Protein AF-E1SRW4-F1 (afdb_monomer)

pLDDT: mean 84.79, std 9.0, range [37.91, 91.38]

Nearest PDB structures (foldseek):
  6c12-assembly1_D  TM=9.499E-01  e=9.142E-06  Escherichia coli K-12
  6b58-assembly1_B  TM=9.598E-01  e=4.883E-05  Escherichia coli
  6b58-assembly2_D  TM=9.431E-01  e=4.558E-04  Escherichia coli
  2jr5-assembly1_A  TM=8.131E-01  e=3.905E-05  Vibrio cholerae
  2lm4-assembly1_A  TM=7.590E-01  e=7.034E-03  Saccharomyces cerevisiae S288C

Solvent-accessible surface area (backbone atoms only — not comparable to full-atom values): 5357 Å² total; per-residue (Å²): 133,84,80,76,78,48,74,67,59,52,53,51,45,52,52,50,49,56,64,39,65,59,100,46,68,72,56,30,68,57,46,43,62,41,47,77,72,43,48,88,76,45,52,74,67,52,46,52,35,50,59,52,53,63,72,54,58,72,70,59,51,52,26,40,76,71,66,75,40,83,57,93,47,66,66,46,37,54,49,51,52,50,50,56,63,71,69,57,132

Mean predicted aligned error: 5.45 Å

InterPro domains:
  IPR005631 Flavinator of succinate dehydrogenase [PF03937] (14-86)
  IPR036714 Flavinator of succinate dehydrogenase superfamily [G3DSA:1.10.150.250] (1-89)
  IPR036714 Flavinator of succinate dehydrogenase superfamily [SSF109910] (12-85)
  IPR050531 SdhE FAD assembly factor [PTHR39585] (11-88)

Structure (mmCIF, N/CA/C/O backbone):
data_AF-E1SRW4-F1
#
_entry.id   AF-E1SRW4-F1
#
loop_
_atom_site.group_PDB
_atom_site.id
_atom_site.type_symbol
_atom_site.label_atom_id
_atom_site.label_alt_id
_atom_site.label_comp_id
_atom_site.label_asym_id
_atom_site.label_entity_id
_atom_site.label_seq_id
_atom_site.pdbx_PDB_ins_code
_atom_site.Cartn_x
_atom_site.Cartn_y
_atom_site.Cartn_z
_atom_site.occupancy
_atom_site.B_iso_or_equiv
_atom_site.auth_seq_id
_atom_site.auth_comp_id
_atom_site.auth_asym_id
_atom_site.auth_atom_id
_atom_site.pdbx_PDB_model_num
ATOM 1 N N . MET A 1 1 ? -20.157 15.970 10.819 1.00 37.91 1 MET A N 1
ATOM 2 C CA . MET A 1 1 ? -20.056 14.522 11.099 1.00 37.91 1 MET A CA 1
ATOM 3 C C . MET A 1 1 ? -18.582 14.191 11.222 1.00 37.91 1 MET A C 1
ATOM 5 O O . MET A 1 1 ? -17.936 13.920 10.220 1.00 37.91 1 MET A O 1
ATOM 9 N N . GLU A 1 2 ? -18.037 14.298 12.429 1.00 49.09 2 GLU A N 1
ATOM 10 C CA . GLU A 1 2 ? -16.701 13.788 12.737 1.00 49.09 2 GLU A CA 1
ATOM 11 C C . GLU A 1 2 ? -16.834 12.271 12.862 1.00 49.09 2 GLU A C 1
ATOM 13 O O . GLU A 1 2 ? -17.415 11.768 13.821 1.00 49.09 2 GLU A O 1
ATOM 18 N N . ARG A 1 3 ? -16.393 11.528 11.841 1.00 61.56 3 ARG A N 1
ATOM 19 C CA . ARG A 1 3 ? -16.171 10.091 12.008 1.00 61.56 3 ARG A CA 1
ATOM 20 C C . ARG A 1 3 ? -15.001 9.973 12.977 1.00 61.56 3 ARG A C 1
ATOM 22 O O . ARG A 1 3 ? -13.866 10.233 12.595 1.00 61.56 3 ARG A O 1
ATOM 29 N N . THR A 1 4 ? -15.284 9.680 14.239 1.00 59.91 4 THR A N 1
ATOM 30 C CA . THR A 1 4 ? -14.248 9.335 15.209 1.00 59.91 4 THR A CA 1
ATOM 31 C C . THR A 1 4 ? -13.608 8.040 14.737 1.00 59.91 4 THR A C 1
ATOM 33 O O . THR A 1 4 ? -14.234 6.985 14.820 1.00 59.91 4 THR A O 1
ATOM 36 N N . MET A 1 5 ? -12.401 8.146 14.185 1.00 67.50 5 MET A N 1
ATOM 37 C CA . MET A 1 5 ? -11.564 6.998 13.858 1.00 67.50 5 MET A CA 1
ATOM 38 C C . MET A 1 5 ? -11.403 6.152 15.121 1.00 67.50 5 MET A C 1
ATOM 40 O O . MET A 1 5 ? -11.025 6.677 16.173 1.00 67.50 5 MET A O 1
ATOM 44 N N . THR A 1 6 ? -11.774 4.878 15.054 1.00 78.50 6 THR A N 1
ATOM 45 C CA . THR A 1 6 ? -11.671 3.976 16.202 1.00 78.50 6 T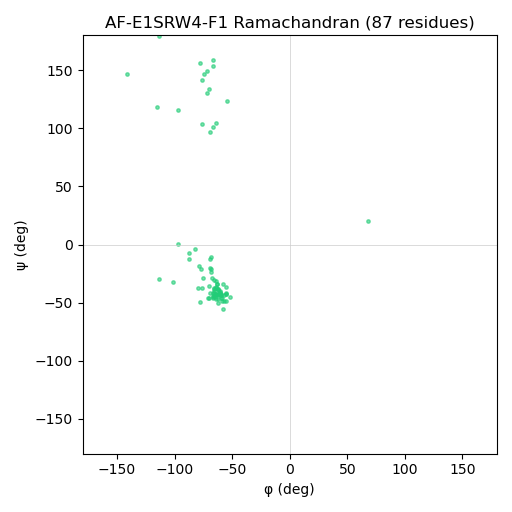HR A CA 1
ATOM 46 C C . THR A 1 6 ? -10.201 3.737 16.550 1.00 78.50 6 THR A C 1
ATOM 48 O O . THR A 1 6 ? -9.307 3.849 15.707 1.00 78.50 6 THR A O 1
ATOM 51 N N . THR A 1 7 ? -9.921 3.415 17.815 1.00 78.94 7 THR A N 1
ATOM 52 C CA . THR A 1 7 ? -8.551 3.125 18.269 1.00 78.94 7 THR A CA 1
ATOM 53 C C . THR A 1 7 ? -7.926 1.966 17.485 1.00 78.94 7 THR A C 1
ATOM 55 O O . THR A 1 7 ? -6.736 2.003 17.192 1.00 78.94 7 THR A O 1
ATOM 58 N N . GLU A 1 8 ? -8.726 0.973 17.086 1.00 79.88 8 GLU A N 1
ATOM 59 C CA . GLU A 1 8 ? -8.262 -0.175 16.298 1.00 79.88 8 GLU A CA 1
ATOM 60 C C . GLU A 1 8 ? -7.819 0.231 14.883 1.00 79.88 8 GLU A C 1
ATOM 62 O O . GLU A 1 8 ? -6.738 -0.161 14.444 1.00 79.88 8 GLU A O 1
ATOM 67 N N . GLU A 1 9 ? -8.589 1.077 14.192 1.00 81.62 9 GLU A N 1
ATOM 68 C CA . GLU A 1 9 ? -8.228 1.607 12.866 1.00 81.62 9 GLU A CA 1
ATOM 69 C C . GLU A 1 9 ? -6.920 2.407 12.904 1.00 81.62 9 GLU A C 1
ATOM 71 O O . GLU A 1 9 ? -6.081 2.285 12.009 1.00 81.62 9 GLU A O 1
ATOM 76 N N . PHE A 1 10 ? -6.716 3.196 13.963 1.00 83.50 10 PHE A N 1
ATOM 77 C CA . PHE A 1 10 ? -5.496 3.981 14.133 1.00 83.50 10 PHE A CA 1
ATOM 78 C C . PHE A 1 10 ? -4.251 3.094 14.294 1.00 83.50 10 PHE A C 1
ATOM 80 O O . PHE A 1 10 ? -3.217 3.363 13.678 1.00 83.50 10 PHE A O 1
ATOM 87 N N . GLU A 1 11 ? -4.342 2.017 15.081 1.00 86.75 11 GLU A N 1
ATOM 88 C CA . GLU A 1 11 ? -3.236 1.065 15.254 1.00 86.75 11 GLU A CA 1
ATOM 89 C C . GLU A 1 11 ? -2.920 0.307 13.956 1.00 86.75 11 GLU A C 1
ATOM 91 O O . GLU A 1 11 ? -1.746 0.115 13.621 1.00 86.75 11 GLU A O 1
ATOM 96 N N . VAL A 1 12 ? -3.943 -0.063 13.174 1.00 87.19 12 VAL A N 1
ATOM 97 C CA . VAL A 1 12 ? -3.754 -0.686 11.853 1.00 87.19 12 VAL A CA 1
ATOM 98 C C . VAL A 1 12 ? -3.029 0.265 10.904 1.00 87.19 12 VAL A C 1
ATOM 100 O O . VAL A 1 12 ? -2.002 -0.115 10.341 1.00 87.19 12 VAL A O 1
ATOM 103 N N . ILE A 1 13 ? -3.492 1.514 10.777 1.00 87.88 13 ILE A N 1
ATOM 104 C CA . ILE A 1 13 ? -2.824 2.536 9.957 1.00 87.88 13 ILE A CA 1
ATOM 105 C C . ILE A 1 13 ? -1.375 2.698 10.399 1.00 87.88 13 ILE A C 1
ATOM 107 O O . ILE A 1 13 ? -0.473 2.655 9.572 1.00 87.88 13 ILE A O 1
ATOM 111 N N . LYS A 1 14 ? -1.116 2.835 11.700 1.00 88.62 14 LYS A N 1
ATOM 112 C CA . LYS A 1 14 ? 0.240 3.021 12.226 1.00 88.62 14 LYS A CA 1
ATOM 113 C C . LYS A 1 14 ? 1.161 1.844 11.893 1.00 88.62 14 LYS A C 1
ATOM 115 O O . LYS A 1 14 ? 2.311 2.063 11.507 1.00 88.62 14 LYS A O 1
ATOM 120 N N . ARG A 1 15 ? 0.661 0.608 11.997 1.00 89.25 15 ARG A N 1
ATOM 121 C CA . ARG A 1 15 ? 1.391 -0.605 11.600 1.00 89.25 15 ARG A CA 1
ATOM 122 C C . ARG A 1 15 ? 1.676 -0.624 10.098 1.00 89.25 15 ARG A C 1
ATOM 124 O O . ARG A 1 15 ? 2.796 -0.942 9.710 1.00 89.25 15 ARG A O 1
ATOM 131 N N . LEU A 1 16 ? 0.699 -0.258 9.270 1.00 88.75 16 LEU A N 1
ATOM 132 C CA . LEU A 1 16 ? 0.857 -0.196 7.816 1.00 88.75 16 LEU A CA 1
ATOM 133 C C . LEU A 1 16 ? 1.831 0.904 7.401 1.00 88.75 16 LEU A C 1
ATOM 135 O O . LEU A 1 16 ? 2.740 0.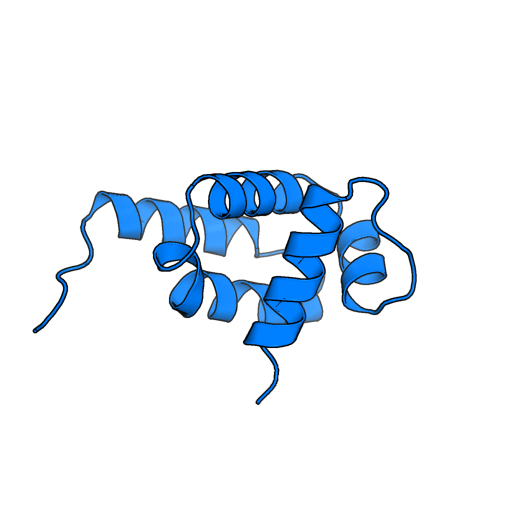627 6.631 1.00 88.75 16 LEU A O 1
ATOM 139 N N . LYS A 1 17 ? 1.724 2.109 7.973 1.00 87.06 17 LYS A N 1
ATOM 140 C CA . LYS A 1 17 ? 2.690 3.197 7.761 1.00 87.06 17 LYS A CA 1
ATOM 141 C C . LYS A 1 17 ? 4.105 2.747 8.107 1.00 87.06 17 LYS A C 1
ATOM 143 O O . LYS A 1 17 ? 5.030 3.026 7.359 1.00 87.06 17 LYS A O 1
ATOM 148 N N . TR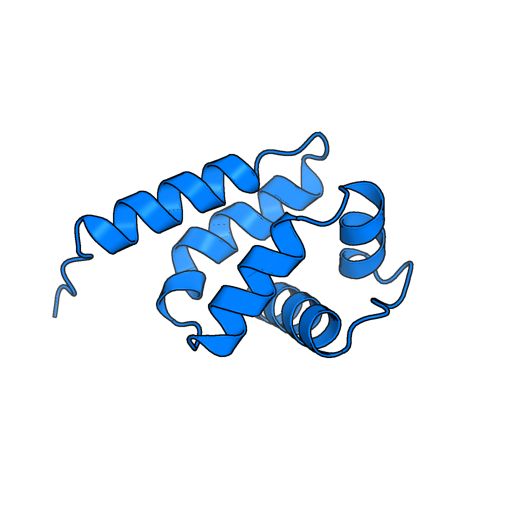P A 1 18 ? 4.283 2.016 9.209 1.00 87.94 18 TRP A N 1
ATOM 149 C CA . TRP A 1 18 ? 5.591 1.464 9.562 1.00 87.94 18 TRP A CA 1
ATOM 150 C C . TRP A 1 18 ? 6.074 0.403 8.562 1.00 87.94 18 TRP A C 1
ATOM 152 O O . TRP A 1 18 ? 7.239 0.430 8.191 1.00 87.94 18 TRP A O 1
ATOM 162 N N . ALA A 1 19 ? 5.189 -0.473 8.076 1.00 85.56 19 ALA A N 1
ATOM 163 C CA . ALA A 1 19 ? 5.504 -1.458 7.037 1.00 85.56 19 ALA A CA 1
ATOM 164 C C . ALA A 1 19 ? 5.779 -0.832 5.655 1.00 85.56 19 ALA A C 1
ATOM 166 O O . ALA A 1 19 ? 6.424 -1.454 4.814 1.00 85.56 19 ALA A O 1
ATOM 167 N N . CYS A 1 20 ? 5.303 0.393 5.419 1.00 84.69 20 CYS A N 1
ATOM 168 C CA . CYS A 1 20 ? 5.609 1.155 4.214 1.00 84.69 20 CYS A CA 1
ATOM 169 C C . CYS A 1 20 ? 7.007 1.773 4.252 1.00 84.69 20 CYS A C 1
ATOM 171 O O . CYS A 1 20 ? 7.509 2.054 3.180 1.00 84.69 20 CYS A O 1
ATOM 173 N N . ARG A 1 21 ? 7.628 1.957 5.433 1.00 81.94 21 ARG A N 1
ATOM 174 C CA . ARG A 1 21 ? 8.980 2.528 5.567 1.00 81.94 21 ARG A CA 1
ATOM 175 C C . ARG A 1 21 ? 10.018 1.552 5.029 1.00 81.94 21 ARG A C 1
ATOM 177 O O . ARG A 1 21 ? 10.443 0.638 5.741 1.00 81.94 21 ARG A O 1
ATOM 184 N N . ARG A 1 22 ? 10.414 1.757 3.783 1.00 79.31 22 ARG A N 1
ATOM 185 C CA . ARG A 1 22 ? 11.275 0.857 3.015 1.00 79.31 22 ARG A CA 1
ATOM 186 C C . ARG A 1 22 ? 12.620 1.515 2.718 1.00 79.31 22 ARG A C 1
ATOM 188 O O . ARG A 1 22 ? 12.900 2.637 3.134 1.00 79.31 22 ARG A O 1
ATOM 195 N N . GLY A 1 23 ? 13.505 0.789 2.034 1.00 77.12 23 GLY A N 1
ATOM 196 C CA . GLY A 1 23 ? 14.805 1.333 1.625 1.00 77.12 23 GLY A CA 1
ATOM 197 C C . GLY A 1 23 ? 14.713 2.408 0.532 1.00 77.12 23 GLY A C 1
ATOM 198 O O . GLY A 1 23 ? 15.704 3.091 0.275 1.00 77.12 23 GLY A O 1
ATOM 199 N N . MET A 1 24 ? 13.546 2.556 -0.110 1.00 82.75 24 MET A N 1
ATOM 200 C CA . MET A 1 24 ? 13.307 3.433 -1.260 1.00 82.75 24 MET A CA 1
ATOM 201 C C . MET A 1 24 ? 12.315 4.548 -0.920 1.00 82.75 24 MET A C 1
ATOM 203 O O . MET A 1 24 ? 11.145 4.288 -0.641 1.00 82.75 24 MET A O 1
ATOM 207 N N . LEU A 1 25 ? 12.774 5.800 -1.012 1.00 83.69 25 LEU A N 1
ATOM 208 C CA . LEU A 1 25 ? 11.984 6.981 -0.655 1.00 83.69 25 LEU A CA 1
ATOM 209 C C . LEU A 1 25 ? 10.778 7.180 -1.584 1.00 83.69 25 LEU A C 1
ATOM 211 O O . LEU A 1 25 ? 9.745 7.678 -1.144 1.00 83.69 25 LEU A O 1
ATOM 215 N N . GLU A 1 26 ? 10.872 6.771 -2.850 1.00 85.44 26 GLU A N 1
ATOM 216 C CA . GLU A 1 26 ? 9.747 6.844 -3.785 1.00 85.44 26 GLU A CA 1
ATOM 217 C C . GLU A 1 26 ? 8.539 6.019 -3.320 1.00 85.44 26 GLU A C 1
ATOM 219 O O . GLU A 1 26 ? 7.404 6.486 -3.419 1.00 85.44 26 GLU A O 1
ATOM 224 N N . LEU A 1 27 ? 8.769 4.819 -2.775 1.00 85.81 27 LEU A N 1
ATOM 225 C CA . LEU A 1 27 ? 7.696 3.962 -2.267 1.00 85.81 27 LEU A CA 1
ATOM 226 C C . LEU A 1 27 ? 7.069 4.558 -1.006 1.00 85.81 27 LEU A C 1
ATOM 228 O O . LEU A 1 27 ? 5.844 4.587 -0.897 1.00 85.81 27 LEU A O 1
ATOM 232 N N . ASP A 1 28 ? 7.892 5.089 -0.101 1.00 86.19 28 ASP A N 1
ATOM 233 C CA . ASP A 1 28 ? 7.428 5.754 1.119 1.00 86.19 28 ASP A CA 1
ATOM 234 C C . ASP A 1 28 ? 6.484 6.920 0.776 1.00 86.19 28 ASP A C 1
ATOM 236 O O . ASP A 1 28 ? 5.373 7.008 1.301 1.00 86.19 28 ASP A O 1
ATOM 240 N N . VAL A 1 29 ? 6.887 7.777 -0.170 1.00 85.50 29 VAL A N 1
ATOM 241 C CA . VAL A 1 29 ? 6.102 8.943 -0.611 1.00 85.50 29 VAL A CA 1
ATOM 242 C C . VAL A 1 29 ? 4.787 8.534 -1.275 1.00 85.50 29 VAL A C 1
ATOM 244 O O . VAL A 1 29 ? 3.797 9.259 -1.162 1.00 85.50 29 VAL A O 1
ATOM 247 N N . LEU A 1 30 ? 4.748 7.385 -1.953 1.00 86.00 30 LEU A N 1
ATOM 248 C CA . LEU A 1 30 ? 3.525 6.892 -2.579 1.00 86.00 30 LEU A CA 1
ATOM 249 C C . LEU A 1 30 ? 2.573 6.249 -1.562 1.00 86.00 30 LEU A C 1
ATOM 251 O O . LEU A 1 30 ? 1.383 6.566 -1.534 1.00 86.00 30 LEU A O 1
ATOM 255 N N . LEU A 1 31 ? 3.091 5.346 -0.732 1.00 88.06 31 LEU A N 1
ATOM 256 C CA . LEU A 1 31 ? 2.292 4.490 0.140 1.00 88.06 31 LEU A CA 1
ATOM 257 C C . LEU A 1 31 ? 1.830 5.210 1.411 1.00 88.06 31 LEU A C 1
ATOM 259 O O . LEU A 1 31 ? 0.699 5.000 1.847 1.00 88.06 31 LEU A O 1
ATOM 263 N N . GLU A 1 32 ? 2.659 6.074 2.002 1.00 86.81 32 GLU A N 1
ATOM 264 C CA . GLU A 1 32 ? 2.338 6.749 3.264 1.00 86.81 32 GLU A CA 1
ATOM 265 C C . GLU A 1 32 ? 1.040 7.586 3.203 1.00 86.81 32 GLU A C 1
ATOM 267 O O . GLU A 1 32 ? 0.124 7.315 3.993 1.00 86.81 32 GLU A O 1
ATOM 272 N N . PRO A 1 33 ? 0.882 8.549 2.270 1.00 86.81 33 PRO A N 1
ATOM 273 C CA . PRO A 1 33 ? -0.349 9.330 2.168 1.00 86.81 33 PRO A CA 1
ATOM 274 C C . PRO A 1 33 ? -1.537 8.479 1.708 1.00 86.81 33 PRO A C 1
ATOM 276 O O . PRO A 1 33 ? -2.677 8.766 2.089 1.00 86.81 33 PRO A O 1
ATOM 279 N N . PHE A 1 34 ? -1.289 7.422 0.927 1.00 88.62 34 PHE A N 1
ATOM 280 C CA . PHE A 1 34 ? -2.331 6.500 0.494 1.00 88.62 34 PHE A CA 1
ATOM 281 C C . PHE A 1 34 ? -2.947 5.757 1.684 1.00 88.62 34 PHE A C 1
ATOM 283 O O . PHE A 1 34 ? -4.172 5.723 1.827 1.00 88.62 34 PHE A O 1
ATOM 290 N N . VAL A 1 35 ? -2.116 5.223 2.582 1.00 89.19 35 VAL A N 1
ATOM 291 C CA . VAL A 1 35 ? -2.591 4.500 3.7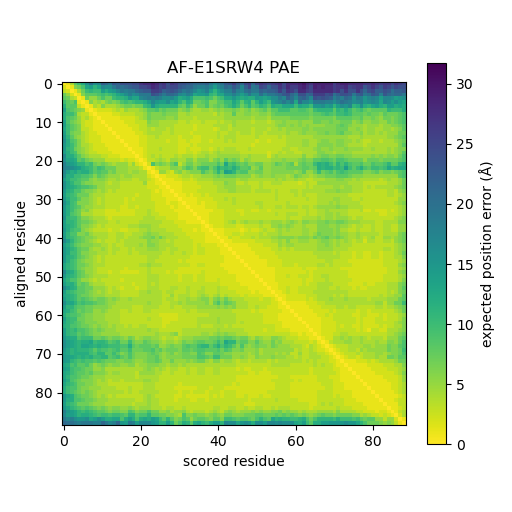67 1.00 89.19 35 VAL A CA 1
ATOM 292 C C . VAL A 1 35 ? -3.409 5.410 4.680 1.00 89.19 35 VAL A C 1
ATOM 294 O O . VAL A 1 35 ? -4.469 5.023 5.158 1.00 89.19 35 VAL A O 1
ATOM 297 N N . GLU A 1 36 ? -2.973 6.647 4.894 1.00 86.75 36 GLU A N 1
ATOM 298 C CA . GLU A 1 36 ? -3.684 7.565 5.789 1.00 86.75 36 GLU A CA 1
ATOM 299 C C . GLU A 1 36 ? -5.027 8.048 5.245 1.00 86.75 36 GLU A C 1
ATOM 301 O O . GLU A 1 36 ? -5.961 8.271 6.015 1.00 86.75 36 GLU A O 1
ATOM 306 N N . ARG A 1 37 ? -5.127 8.249 3.928 1.00 86.31 37 ARG A N 1
ATOM 307 C CA . ARG A 1 37 ? -6.290 8.904 3.313 1.00 86.31 37 ARG A CA 1
ATOM 308 C C . ARG A 1 37 ? -7.265 7.929 2.672 1.00 86.31 37 ARG A C 1
ATOM 310 O O . ARG A 1 37 ? -8.463 8.202 2.648 1.00 86.31 37 ARG A O 1
ATOM 317 N N . HIS A 1 38 ? -6.764 6.818 2.141 1.00 87.81 38 HIS A N 1
ATOM 318 C CA . HIS A 1 38 ? -7.542 5.914 1.299 1.00 87.81 38 HIS A CA 1
ATOM 319 C C . HIS A 1 38 ? -7.770 4.541 1.931 1.00 87.81 38 HIS A C 1
ATOM 321 O O . HIS A 1 38 ? -8.834 3.976 1.696 1.00 87.81 38 HIS A O 1
ATOM 327 N N . PHE A 1 39 ? -6.866 4.034 2.781 1.00 87.56 39 PHE A N 1
ATOM 328 C CA . PHE A 1 39 ? -6.961 2.668 3.327 1.00 87.56 39 PHE A CA 1
ATOM 329 C C . PHE A 1 39 ? -8.285 2.368 4.047 1.00 87.56 39 PHE A C 1
ATOM 331 O O . PHE A 1 39 ? -8.892 1.321 3.825 1.00 87.56 39 PHE A O 1
ATOM 338 N N . LEU A 1 40 ? -8.786 3.299 4.862 1.00 86.25 40 LEU A N 1
ATOM 339 C CA . LEU A 1 40 ? -10.066 3.124 5.567 1.00 86.25 40 LEU A CA 1
ATOM 340 C C . LEU A 1 40 ? -11.287 3.147 4.644 1.00 86.25 40 LEU A C 1
ATOM 342 O O . LEU A 1 40 ? -12.354 2.672 5.016 1.00 86.25 40 LEU A O 1
ATOM 346 N N . GLY A 1 41 ? -11.142 3.712 3.445 1.00 84.81 41 GLY A N 1
ATOM 347 C CA . GLY A 1 41 ? -12.174 3.694 2.413 1.00 84.81 41 GLY A CA 1
ATOM 348 C C . GLY A 1 41 ? -12.126 2.452 1.523 1.00 84.81 41 GLY A C 1
ATOM 349 O O . GLY A 1 41 ? -13.023 2.278 0.699 1.00 84.81 41 GLY A O 1
ATOM 350 N N . LEU A 1 42 ? -11.096 1.612 1.657 1.00 88.06 42 LEU A N 1
ATOM 351 C CA . LEU A 1 42 ? -10.961 0.382 0.886 1.00 88.06 42 LEU A CA 1
ATOM 352 C C . LEU A 1 42 ? -11.932 -0.689 1.388 1.00 88.06 42 LEU A C 1
ATOM 354 O O . LEU A 1 42 ? -12.217 -0.808 2.578 1.00 88.06 42 LEU A O 1
ATOM 358 N N . SER A 1 43 ? -12.409 -1.514 0.462 1.00 90.75 43 SER A N 1
ATOM 359 C CA . SER A 1 43 ? -13.152 -2.729 0.796 1.00 90.75 43 SER A CA 1
ATOM 360 C C . SER A 1 43 ? -12.255 -3.755 1.511 1.00 90.75 43 SER A C 1
ATOM 362 O O . SER A 1 43 ? -11.035 -3.731 1.335 1.00 90.75 43 SER A O 1
ATOM 364 N N . PRO A 1 44 ? -12.823 -4.719 2.258 1.00 89.00 44 PRO A N 1
ATOM 365 C CA . PRO A 1 44 ? -12.032 -5.748 2.939 1.00 89.00 44 PRO A CA 1
ATOM 366 C C . PRO A 1 44 ? -11.102 -6.537 2.003 1.00 89.00 44 PRO A C 1
ATOM 368 O O . PRO A 1 44 ? -9.974 -6.849 2.374 1.00 89.00 44 PRO A O 1
ATOM 371 N N . ALA A 1 45 ? -11.541 -6.813 0.769 1.00 89.56 45 ALA A N 1
ATOM 372 C CA . ALA A 1 45 ? -10.718 -7.483 -0.241 1.00 89.56 45 ALA A CA 1
ATOM 373 C C . ALA A 1 45 ? -9.519 -6.620 -0.668 1.00 89.56 45 ALA A C 1
ATOM 375 O O . ALA A 1 45 ? -8.396 -7.105 -0.766 1.00 89.56 45 ALA A O 1
ATOM 376 N N . GLN A 1 46 ? -9.738 -5.316 -0.849 1.00 89.88 46 GLN A N 1
ATOM 377 C CA . GLN A 1 46 ? -8.679 -4.359 -1.162 1.00 89.88 46 GLN A CA 1
ATOM 378 C C . GLN A 1 46 ? -7.697 -4.196 0.007 1.00 89.88 46 GLN A C 1
ATOM 380 O O . GLN A 1 46 ? -6.492 -4.182 -0.209 1.00 89.88 46 GLN A O 1
ATOM 385 N N . GLN A 1 47 ? -8.173 -4.133 1.251 1.00 90.19 47 GLN A N 1
ATOM 386 C CA . GLN A 1 47 ? -7.283 -4.083 2.415 1.00 90.19 47 GLN A CA 1
ATOM 387 C C . GLN A 1 47 ? -6.384 -5.325 2.483 1.00 90.19 47 GLN A C 1
ATOM 389 O O . GLN A 1 47 ? -5.174 -5.193 2.652 1.00 90.19 47 GLN A O 1
ATOM 394 N N . GLN A 1 48 ? -6.942 -6.516 2.241 1.00 90.75 48 GLN A N 1
ATOM 395 C CA . GLN A 1 48 ? -6.161 -7.755 2.175 1.00 90.75 48 GLN A CA 1
ATOM 396 C C . GLN A 1 48 ? -5.153 -7.760 1.022 1.00 90.75 48 GLN A C 1
ATOM 398 O O . GLN A 1 48 ? -4.012 -8.181 1.214 1.00 90.75 48 GLN A O 1
ATOM 403 N N . ALA A 1 49 ? -5.541 -7.287 -0.165 1.00 91.19 49 ALA A N 1
ATOM 404 C CA . ALA A 1 49 ? -4.628 -7.162 -1.298 1.00 91.19 49 ALA A CA 1
ATOM 405 C C . ALA A 1 49 ? -3.486 -6.179 -0.991 1.00 91.19 49 ALA A C 1
ATOM 407 O O . ALA A 1 49 ? -2.336 -6.473 -1.296 1.00 91.19 49 ALA A O 1
ATOM 408 N N . PHE A 1 50 ? -3.762 -5.069 -0.303 1.00 90.62 50 PHE A N 1
ATOM 409 C CA . PHE A 1 50 ? -2.737 -4.124 0.143 1.00 90.62 50 PHE A CA 1
ATOM 410 C C . PHE A 1 50 ? -1.790 -4.737 1.187 1.00 90.62 50 PHE A C 1
ATOM 412 O O . PHE A 1 50 ? -0.574 -4.597 1.093 1.00 90.62 50 PHE A O 1
ATOM 419 N N . GLU A 1 51 ? -2.318 -5.478 2.162 1.00 89.31 51 GLU A N 1
ATOM 420 C CA . GLU A 1 51 ? -1.491 -6.207 3.130 1.00 89.31 51 GLU A CA 1
ATOM 421 C C . GLU A 1 51 ? -0.628 -7.293 2.474 1.00 89.31 51 GLU A C 1
ATOM 423 O O . GLU A 1 51 ? 0.484 -7.548 2.938 1.00 89.31 51 GLU A O 1
ATOM 428 N N . ARG A 1 52 ? -1.120 -7.945 1.411 1.00 90.56 52 ARG A N 1
ATOM 429 C CA . ARG A 1 52 ? -0.325 -8.867 0.584 1.00 90.56 52 ARG A CA 1
ATOM 430 C C . ARG A 1 52 ? 0.764 -8.113 -0.173 1.00 90.56 52 ARG A C 1
ATOM 432 O O . ARG A 1 52 ? 1.910 -8.530 -0.107 1.00 90.56 52 ARG A O 1
ATOM 439 N N . LEU A 1 53 ? 0.427 -6.979 -0.786 1.00 89.94 53 LEU A N 1
ATOM 440 C CA . LEU A 1 53 ? 1.366 -6.114 -1.499 1.00 89.94 53 LEU A CA 1
ATOM 441 C C . LEU A 1 53 ? 2.538 -5.693 -0.599 1.00 89.94 53 LEU A C 1
ATOM 443 O O . LEU A 1 53 ? 3.691 -5.742 -1.006 1.00 89.94 53 LEU A O 1
ATOM 447 N N . LEU A 1 54 ? 2.267 -5.357 0.666 1.00 87.94 54 LEU A N 1
ATOM 448 C CA . LEU A 1 54 ? 3.309 -4.999 1.633 1.00 87.94 54 LEU A CA 1
ATOM 449 C C . LEU A 1 54 ? 4.224 -6.161 2.057 1.00 87.94 54 LEU A C 1
ATOM 451 O O . LEU A 1 54 ? 5.223 -5.900 2.726 1.00 87.94 54 LEU A O 1
ATOM 455 N N . LYS A 1 55 ? 3.907 -7.413 1.714 1.00 88.50 55 LYS A N 1
ATOM 456 C CA . LYS A 1 55 ? 4.793 -8.568 1.944 1.00 88.50 55 LYS A CA 1
ATOM 457 C C . LYS A 1 55 ? 5.776 -8.799 0.798 1.00 88.50 55 LYS A C 1
ATOM 459 O O . LYS A 1 55 ? 6.704 -9.576 0.987 1.00 88.50 55 LYS A O 1
ATOM 464 N N . GLU A 1 56 ? 5.568 -8.143 -0.340 1.00 89.31 56 GLU A N 1
ATOM 465 C CA . GLU A 1 56 ? 6.446 -8.224 -1.506 1.00 89.31 56 GLU A CA 1
ATOM 466 C C . GLU A 1 56 ? 7.701 -7.358 -1.315 1.00 89.31 56 GLU A C 1
ATOM 468 O O . GLU A 1 56 ? 7.715 -6.392 -0.531 1.00 89.31 56 GLU A O 1
ATOM 473 N N . ASP A 1 57 ? 8.760 -7.708 -2.041 1.00 87.62 57 ASP A N 1
ATOM 474 C CA . ASP A 1 57 ? 10.062 -7.053 -1.969 1.00 87.62 57 ASP A CA 1
ATOM 475 C C . ASP A 1 57 ? 10.053 -5.647 -2.606 1.00 87.62 57 ASP A C 1
ATOM 477 O O . ASP A 1 57 ? 9.325 -5.362 -3.560 1.00 87.62 57 ASP A O 1
ATOM 481 N N . ASP A 1 58 ? 10.898 -4.747 -2.082 1.00 86.69 58 ASP A N 1
ATOM 482 C CA . ASP A 1 58 ? 11.031 -3.360 -2.569 1.00 86.69 58 ASP A CA 1
ATOM 483 C C . ASP A 1 58 ? 11.268 -3.252 -4.091 1.00 86.69 58 ASP A C 1
ATOM 485 O O . ASP A 1 58 ? 10.611 -2.424 -4.728 1.00 86.69 58 ASP A O 1
ATOM 489 N N . PRO A 1 59 ? 12.170 -4.050 -4.709 1.00 86.88 59 PRO A N 1
ATOM 490 C CA . PRO A 1 59 ? 12.470 -3.928 -6.133 1.00 86.88 59 PRO A CA 1
ATOM 491 C C . PRO A 1 59 ? 11.282 -4.295 -7.024 1.00 86.88 59 PRO A C 1
ATOM 493 O O . PRO A 1 59 ? 11.072 -3.645 -8.049 1.00 86.88 59 PRO A O 1
ATOM 496 N N . ASP A 1 60 ? 10.502 -5.305 -6.632 1.00 89.06 60 ASP A N 1
ATOM 497 C CA . ASP A 1 60 ? 9.335 -5.755 -7.391 1.00 89.06 60 ASP A CA 1
ATOM 498 C C . ASP A 1 60 ? 8.217 -4.721 -7.321 1.00 89.06 60 ASP A C 1
ATOM 500 O O . ASP A 1 60 ? 7.678 -4.313 -8.351 1.00 89.06 60 ASP A O 1
ATOM 504 N N . LEU A 1 61 ? 7.942 -4.200 -6.124 1.00 88.56 61 LEU A N 1
ATOM 505 C CA . LEU A 1 61 ? 6.976 -3.120 -5.948 1.00 88.56 61 LEU A CA 1
ATOM 506 C C . LEU A 1 61 ? 7.365 -1.892 -6.757 1.00 88.56 61 LEU A C 1
ATOM 508 O O . LEU A 1 61 ? 6.538 -1.360 -7.495 1.00 88.56 61 LEU A O 1
ATOM 512 N N . PHE A 1 62 ? 8.624 -1.465 -6.665 1.00 88.31 62 PHE A N 1
ATOM 513 C CA . PHE A 1 62 ? 9.121 -0.344 -7.450 1.00 88.31 62 PHE A CA 1
ATOM 514 C C . PHE A 1 62 ? 8.939 -0.592 -8.952 1.00 88.31 62 PHE A C 1
ATOM 516 O O . PHE A 1 62 ? 8.450 0.283 -9.666 1.00 88.31 62 PHE A O 1
ATOM 523 N N . ALA A 1 63 ? 9.249 -1.797 -9.438 1.00 90.44 63 ALA A N 1
ATOM 524 C CA . ALA A 1 63 ? 9.049 -2.145 -10.838 1.00 90.44 63 ALA A CA 1
ATOM 525 C C . ALA A 1 63 ? 7.569 -2.095 -11.255 1.00 90.44 63 ALA A C 1
ATOM 527 O O . ALA A 1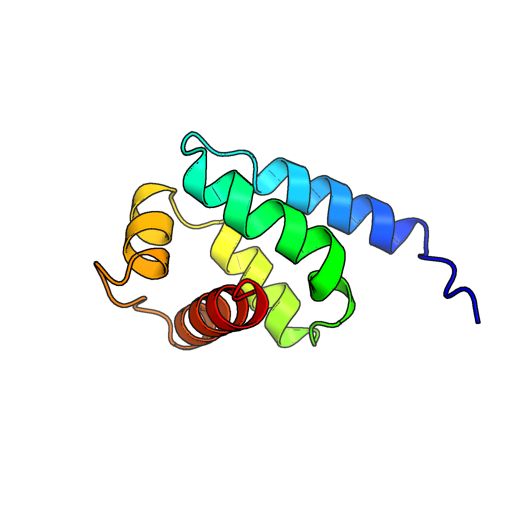 63 ? 7.275 -1.634 -12.360 1.00 90.44 63 ALA A O 1
ATOM 528 N N . TRP A 1 64 ? 6.638 -2.512 -10.394 1.00 90.75 64 TRP A N 1
ATOM 529 C CA . TRP A 1 64 ? 5.200 -2.456 -10.677 1.00 90.75 64 TRP A CA 1
ATOM 530 C C . TRP A 1 64 ? 4.662 -1.023 -10.662 1.00 90.75 64 TRP A C 1
ATOM 532 O O . TRP A 1 64 ? 3.970 -0.624 -11.598 1.00 90.75 64 TRP A O 1
ATOM 542 N N . PHE A 1 65 ? 5.020 -0.222 -9.654 1.00 87.62 65 PHE A N 1
ATOM 543 C CA . PHE A 1 65 ? 4.586 1.177 -9.541 1.00 87.62 65 PHE A CA 1
ATOM 544 C C . PHE A 1 65 ? 5.122 2.055 -10.674 1.00 87.62 65 PHE A C 1
ATOM 546 O O . PHE A 1 65 ? 4.414 2.929 -11.168 1.00 87.62 65 PHE A O 1
ATOM 553 N N . MET A 1 66 ? 6.354 1.805 -11.115 1.00 87.56 66 MET A N 1
ATOM 554 C CA . MET A 1 66 ? 6.976 2.534 -12.223 1.00 87.56 66 MET A CA 1
ATOM 555 C C . MET A 1 66 ? 6.562 1.998 -13.603 1.00 87.56 66 MET A C 1
ATOM 557 O O . MET A 1 66 ? 6.974 2.546 -14.625 1.00 87.56 66 MET A O 1
ATOM 561 N N . GLY A 1 67 ? 5.772 0.919 -13.660 1.00 84.69 67 GLY A N 1
ATOM 562 C CA . GLY A 1 67 ? 5.375 0.271 -14.913 1.00 84.69 67 GLY A CA 1
ATOM 563 C C . GLY A 1 67 ? 6.532 -0.412 -15.654 1.00 84.69 67 GLY A C 1
ATOM 564 O O . GLY A 1 67 ? 6.437 -0.658 -16.855 1.00 84.69 67 GLY A O 1
ATOM 565 N N . HIS A 1 68 ? 7.632 -0.714 -14.961 1.00 87.75 68 HIS A N 1
ATOM 566 C CA . HIS A 1 68 ? 8.765 -1.462 -15.507 1.00 87.75 68 HIS A CA 1
ATOM 567 C C . HIS A 1 68 ? 8.477 -2.964 -15.625 1.00 87.75 68 HIS A C 1
ATOM 569 O O . HIS A 1 68 ? 9.037 -3.615 -16.508 1.00 87.75 68 HIS A O 1
ATOM 575 N N . ALA A 1 69 ? 7.610 -3.511 -14.769 1.00 87.69 69 ALA A N 1
ATOM 576 C CA . ALA A 1 69 ? 7.193 -4.909 -14.813 1.00 87.69 69 ALA A CA 1
ATOM 577 C C . ALA A 1 69 ? 5.695 -5.063 -14.496 1.00 87.69 69 ALA A C 1
ATOM 579 O O . ALA A 1 69 ? 5.165 -4.310 -13.679 1.00 87.69 69 ALA A O 1
ATOM 580 N N . PRO A 1 70 ? 4.998 -6.040 -15.105 1.00 84.12 70 PRO A N 1
ATOM 581 C CA . PRO A 1 70 ? 3.647 -6.400 -14.694 1.00 84.12 70 PRO A CA 1
ATOM 582 C C . PRO A 1 70 ? 3.675 -7.219 -13.397 1.00 84.12 70 PRO A C 1
ATOM 584 O O . PRO A 1 70 ? 4.526 -8.095 -13.228 1.00 84.12 70 PRO A O 1
ATOM 587 N N . CYS A 1 71 ? 2.715 -6.973 -12.505 1.00 88.12 71 CYS A N 1
ATOM 588 C CA . CYS A 1 71 ? 2.523 -7.823 -11.335 1.00 88.12 71 CYS A CA 1
ATOM 589 C C . CYS A 1 71 ? 1.926 -9.176 -11.778 1.00 88.12 71 CYS A C 1
ATOM 591 O O . CYS A 1 71 ? 0.949 -9.182 -12.534 1.00 88.12 71 CYS A O 1
ATOM 593 N N . PRO A 1 72 ? 2.495 -10.321 -11.357 1.00 85.94 72 PRO A N 1
ATOM 594 C CA . PRO A 1 72 ? 2.001 -11.640 -11.759 1.00 85.94 72 PRO A CA 1
ATOM 595 C C . PRO A 1 72 ? 0.623 -11.970 -11.168 1.00 85.94 72 PRO A C 1
ATOM 597 O O . PRO A 1 72 ? -0.100 -12.796 -11.723 1.00 85.94 72 PRO A O 1
ATOM 600 N N . ASP A 1 73 ? 0.267 -11.336 -10.051 1.00 88.56 73 ASP A N 1
ATOM 601 C CA . ASP A 1 73 ? -0.983 -11.557 -9.335 1.00 88.56 73 ASP A CA 1
ATOM 602 C C . ASP A 1 73 ? -2.000 -10.474 -9.750 1.00 88.56 73 ASP A C 1
ATOM 604 O O . ASP A 1 73 ? -1.763 -9.289 -9.492 1.00 88.56 73 ASP A O 1
ATOM 608 N N . PRO A 1 74 ? -3.127 -10.824 -10.398 1.00 88.62 74 PRO A N 1
ATOM 609 C CA . PRO A 1 74 ? -4.074 -9.832 -10.910 1.00 88.62 74 PRO A CA 1
ATOM 610 C C . PRO A 1 74 ? -4.702 -8.988 -9.792 1.00 88.62 74 PRO A C 1
ATOM 612 O O . PRO A 1 74 ? -4.904 -7.793 -9.976 1.00 88.62 74 PRO A O 1
ATOM 615 N N . GLU A 1 75 ? -4.925 -9.566 -8.606 1.00 88.88 75 GLU A N 1
ATOM 616 C CA . GLU A 1 75 ? -5.435 -8.820 -7.446 1.00 88.88 75 GLU A CA 1
ATOM 617 C C . GLU A 1 75 ? -4.451 -7.738 -6.969 1.00 88.88 75 GLU A C 1
ATOM 619 O O . GLU A 1 75 ? -4.857 -6.649 -6.558 1.00 88.88 75 GLU A O 1
ATOM 624 N N . LEU A 1 76 ? -3.148 -8.030 -7.019 1.00 89.50 76 LEU A N 1
ATOM 625 C CA . LEU A 1 76 ? -2.104 -7.070 -6.661 1.00 89.50 76 LEU A CA 1
ATOM 626 C C . LEU A 1 76 ? -1.906 -6.034 -7.770 1.00 89.50 76 LEU A C 1
ATOM 628 O O . LEU A 1 76 ? -1.716 -4.859 -7.468 1.00 89.50 76 LEU A O 1
ATOM 632 N N . ALA A 1 77 ? -2.009 -6.440 -9.038 1.00 90.25 77 ALA A N 1
ATOM 633 C CA . ALA A 1 77 ? -1.974 -5.528 -10.177 1.00 90.25 77 ALA A CA 1
ATOM 634 C C . ALA A 1 77 ? -3.093 -4.475 -10.091 1.00 90.25 77 ALA A C 1
ATOM 636 O O . ALA A 1 77 ? -2.825 -3.280 -10.233 1.00 90.25 77 ALA A O 1
ATOM 637 N N . ASP A 1 78 ? -4.321 -4.904 -9.779 1.00 91.38 78 ASP A N 1
ATOM 638 C CA . ASP A 1 78 ? -5.460 -4.007 -9.563 1.00 91.38 78 ASP A CA 1
ATOM 639 C C . ASP A 1 78 ? -5.219 -3.062 -8.377 1.00 91.38 78 ASP A C 1
ATOM 641 O O . ASP A 1 78 ? -5.555 -1.878 -8.440 1.00 91.38 78 ASP A O 1
ATOM 645 N N . MET A 1 79 ? -4.591 -3.552 -7.300 1.00 91.31 79 MET A N 1
ATOM 646 C CA . MET A 1 79 ? -4.226 -2.717 -6.152 1.00 91.31 79 MET A CA 1
ATOM 647 C C . MET A 1 79 ? -3.183 -1.654 -6.515 1.00 91.31 79 MET A C 1
ATOM 649 O O . MET A 1 79 ? -3.339 -0.491 -6.148 1.00 91.31 79 MET A O 1
ATOM 653 N N . VAL A 1 80 ? -2.132 -2.026 -7.248 1.00 90.56 80 VAL A N 1
ATOM 654 C CA . VAL A 1 80 ? -1.102 -1.084 -7.713 1.00 90.5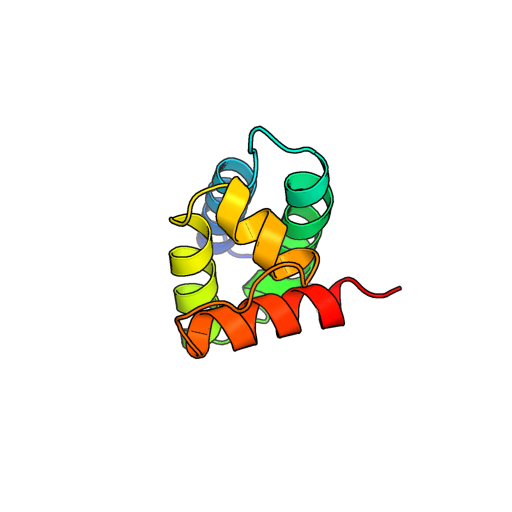6 80 VAL A CA 1
ATOM 655 C C . VAL A 1 80 ? -1.731 -0.006 -8.596 1.00 90.56 80 VAL A C 1
ATOM 657 O O . VAL A 1 80 ? -1.492 1.182 -8.373 1.00 90.56 80 VAL A O 1
ATOM 660 N N . ALA A 1 81 ? -2.593 -0.395 -9.539 1.00 90.12 81 ALA A N 1
ATOM 661 C CA . ALA A 1 81 ? -3.319 0.543 -10.391 1.00 90.12 81 ALA A CA 1
ATOM 662 C C . ALA A 1 81 ? -4.207 1.496 -9.574 1.00 90.12 81 ALA A C 1
ATOM 664 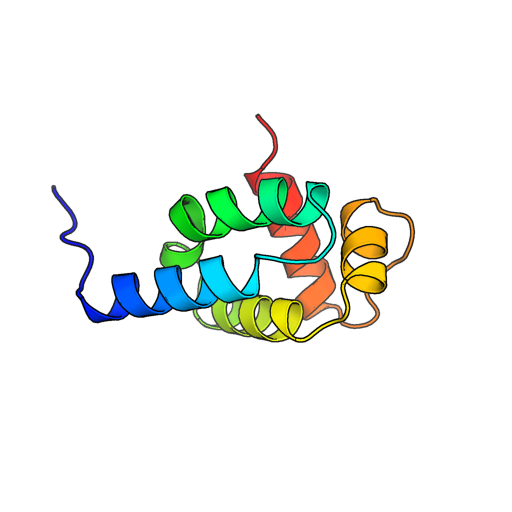O O . ALA A 1 81 ? -4.203 2.703 -9.816 1.00 90.12 81 ALA A O 1
ATOM 665 N N . LEU A 1 82 ? -4.909 0.979 -8.561 1.00 90.12 82 LEU A N 1
ATOM 666 C CA . LEU A 1 82 ? -5.740 1.781 -7.666 1.00 90.12 82 LEU A CA 1
ATOM 667 C C . LEU A 1 82 ? -4.919 2.806 -6.874 1.00 90.12 82 LEU A C 1
ATOM 669 O O . LEU A 1 82 ? -5.342 3.952 -6.734 1.00 90.12 82 LEU A O 1
ATOM 673 N N . ILE A 1 83 ? -3.755 2.415 -6.348 1.00 89.06 83 ILE A N 1
ATOM 674 C CA . ILE A 1 83 ? -2.864 3.330 -5.622 1.00 89.06 83 ILE A CA 1
ATOM 675 C C . ILE A 1 83 ? -2.387 4.444 -6.554 1.00 89.06 83 ILE A C 1
ATOM 677 O O . ILE A 1 83 ? -2.470 5.612 -6.183 1.00 89.06 83 ILE A O 1
ATOM 681 N N . LEU A 1 84 ? -1.944 4.100 -7.767 1.00 87.31 84 LEU A N 1
ATOM 682 C CA . LEU A 1 84 ? -1.497 5.074 -8.767 1.00 87.31 84 LEU A CA 1
ATOM 683 C C . LEU A 1 84 ? -2.613 6.055 -9.158 1.00 87.31 84 LEU A C 1
ATOM 685 O O . LEU A 1 84 ? -2.369 7.259 -9.205 1.00 87.31 84 LEU A O 1
ATOM 689 N N . GLU A 1 85 ? -3.837 5.563 -9.374 1.00 88.38 85 GLU A N 1
ATOM 690 C CA . GLU A 1 85 ? -5.011 6.396 -9.676 1.00 88.38 85 GLU A CA 1
ATOM 691 C C . GLU A 1 85 ? -5.321 7.375 -8.534 1.00 88.38 85 GLU A C 1
ATOM 693 O O . GLU A 1 85 ? -5.618 8.544 -8.764 1.00 88.38 85 GLU A O 1
ATOM 698 N N . ARG A 1 86 ? -5.240 6.914 -7.281 1.00 84.50 86 ARG A N 1
ATOM 699 C CA . ARG A 1 86 ? -5.591 7.722 -6.100 1.00 84.50 86 ARG A CA 1
ATOM 700 C C . ARG A 1 86 ? -4.510 8.714 -5.686 1.00 84.50 86 ARG A C 1
ATOM 702 O O . ARG A 1 86 ? -4.824 9.649 -4.955 1.00 84.50 86 ARG A O 1
ATOM 709 N N . ASN A 1 87 ? -3.275 8.516 -6.142 1.00 78.50 87 ASN A N 1
ATOM 710 C CA . ASN A 1 87 ? -2.151 9.413 -5.878 1.00 78.50 87 ASN A CA 1
ATOM 711 C C . ASN A 1 87 ? -1.882 10.417 -7.011 1.00 78.50 87 ASN A C 1
ATOM 713 O O . ASN A 1 87 ? -0.955 11.221 -6.898 1.00 78.50 87 ASN A O 1
ATOM 717 N N . GLN A 1 88 ? -2.667 10.389 -8.094 1.00 69.75 88 GLN A N 1
ATOM 718 C CA . GLN A 1 88 ? -2.643 11.453 -9.094 1.00 69.75 88 GLN A CA 1
ATOM 719 C C . GLN A 1 88 ? -3.262 12.746 -8.517 1.00 69.75 88 GLN A C 1
ATOM 721 O O . GLN A 1 88 ? -4.303 12.674 -7.860 1.00 69.75 88 GLN A O 1
ATOM 726 N N . PRO A 1 89 ? -2.615 13.911 -8.713 1.00 56.88 89 PRO A N 1
ATOM 727 C CA . PRO A 1 89 ? -3.093 15.205 -8.222 1.00 56.88 89 PRO A CA 1
ATOM 728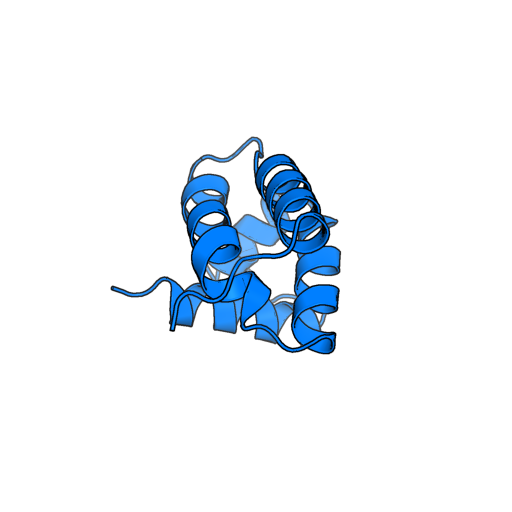 C C . PRO A 1 89 ? -4.367 15.702 -8.917 1.00 56.88 89 PRO A C 1
ATOM 730 O O . PRO A 1 89 ? -4.588 15.348 -10.098 1.00 56.88 89 PRO A O 1
#

Foldseek 3Di:
DPPPQDPVLVVVLVVQLVLQPDPDVVSNVLRNVCSVPPLVVDDPLLVVLSVVLSVDDPVVLVCLLVVVDQDPDVSNNVSSVVSNVVPDD

Secondary structure (DSSP,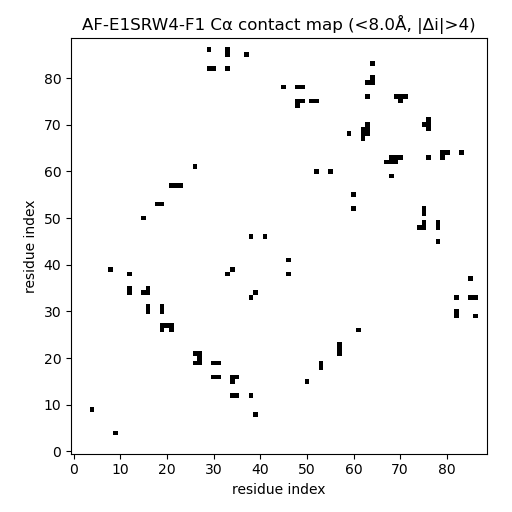 8-state):
------HHHHHHHHHHHHHH--S-HHHHHHHHHHHHHTGGGS-HHHHHHHHHHTTS-HHHHHHHHTTSS--SSHHHHHHHHHHHHHT--

Sequence (89 aa):
MERTMTTEEFEVIKRLKWACRRGMLELDVLLEPFVERHFLGLSPAQQQAFERLLKEDDPDLFAWFMGHAPCPDPELADMVALILERNQP

Organism: Ferrimonas balearica (strain DSM 9799 / CCM 4581 / KCTC 23876 / PAT) (NCBI:txid550540)

Radius of gyration: 12.96 Å; Cα contacts (8 Å, |Δi|>4): 61; chains: 1; bounding box: 35×27×34 Å